Protein AF-A0A3L6L7E9-F1 (afdb_monomer_lite)

Radius of gyration: 22.55 Å; chains: 1; bounding box: 28×59×68 Å

Foldseek 3Di:
DDDDDDDDDDPPPPPPPPVVVVVVVVVVLVVLVVVQCVQCVPHQWHFQVSVLVVQQPDDADPDRDDSVVSNVLLVVQPVDRTHGSVSSVVSVVVRVVD

InterPro domains:
  IPR011992 EF-hand domain pair [SSF47473] (26-94)

Secondary structure (DSSP, 8-state):
---------------HHHHHHHHHHHHHHHHHHHHHHHHHTTSSEEEHHHHHHHHHHS--SSSPPPHHHHHHHHHHH--SSEEEHHHHHHHHHHHH--

pLDDT: mean 76.86, std 18.94, range [38.94, 95.0]

Organism: NCBI:txid630700

Structure (mmCIF, N/CA/C/O backbone):
data_AF-A0A3L6L7E9-F1
#
_entry.id   AF-A0A3L6L7E9-F1
#
loop_
_atom_site.group_PDB
_atom_site.id
_atom_site.type_symbol
_atom_site.label_atom_id
_atom_site.label_alt_id
_atom_site.label_comp_id
_atom_site.label_asym_id
_atom_site.label_entity_id
_atom_site.label_seq_id
_atom_site.pdbx_PDB_ins_code
_atom_site.Cartn_x
_atom_site.Cartn_y
_atom_site.Cartn_z
_atom_site.occupancy
_atom_site.B_iso_or_equiv
_atom_site.auth_seq_id
_atom_site.auth_comp_id
_atom_site.auth_asym_id
_atom_site.auth_atom_id
_atom_site.pdbx_PDB_model_num
ATOM 1 N N . MET A 1 1 ? 1.972 -47.452 54.063 1.00 41.00 1 MET A N 1
ATOM 2 C CA . MET A 1 1 ? 0.633 -47.380 53.421 1.00 41.00 1 MET A CA 1
ATOM 3 C C . MET A 1 1 ? -0.308 -46.735 54.434 1.00 41.00 1 MET A C 1
ATOM 5 O O . MET A 1 1 ? -0.304 -47.220 55.548 1.00 41.00 1 MET A O 1
ATOM 9 N N . ARG A 1 2 ? -1.077 -45.669 54.190 1.00 43.16 2 ARG A N 1
ATOM 10 C CA . ARG A 1 2 ? -1.516 -44.986 52.964 1.00 43.16 2 ARG A CA 1
ATOM 11 C C . ARG A 1 2 ? -1.855 -43.516 53.285 1.00 43.16 2 ARG A C 1
ATOM 13 O O . ARG A 1 2 ? -2.555 -43.267 54.252 1.00 43.16 2 ARG A O 1
ATOM 20 N N . ILE A 1 3 ? -1.419 -42.637 52.380 1.00 47.06 3 ILE A N 1
ATOM 21 C CA . ILE A 1 3 ? -2.214 -41.608 51.685 1.00 47.06 3 ILE A CA 1
ATOM 22 C C . ILE A 1 3 ? -2.966 -40.612 52.573 1.00 47.06 3 ILE A C 1
ATOM 24 O O . ILE A 1 3 ? -4.107 -40.876 52.935 1.00 47.06 3 ILE A O 1
ATOM 28 N N . SER A 1 4 ? -2.388 -39.427 52.789 1.00 49.69 4 SER A N 1
ATOM 29 C CA . SER A 1 4 ? -3.065 -38.130 52.571 1.00 49.69 4 SER A CA 1
ATOM 30 C C . SER A 1 4 ? -2.159 -36.971 52.988 1.00 49.69 4 SER A C 1
ATOM 32 O O . SER A 1 4 ? -2.277 -36.474 54.089 1.00 49.69 4 SER A O 1
ATOM 34 N N . GLU A 1 5 ? -1.256 -36.537 52.110 1.00 49.91 5 GLU A N 1
ATOM 35 C CA . GLU A 1 5 ? -0.693 -35.176 52.141 1.00 49.91 5 GLU A CA 1
ATOM 36 C C . GLU A 1 5 ? 0.198 -35.008 50.914 1.00 49.91 5 GLU A C 1
ATOM 38 O O . GLU A 1 5 ? 1.369 -35.361 50.933 1.00 49.91 5 GLU A O 1
ATOM 43 N N . TRP A 1 6 ? -0.395 -34.580 49.801 1.00 38.94 6 TRP A N 1
ATOM 44 C CA . TRP A 1 6 ? 0.299 -33.868 48.722 1.00 38.94 6 TRP A CA 1
ATOM 45 C C . TRP A 1 6 ? -0.751 -33.287 47.769 1.00 38.94 6 TRP A C 1
ATOM 47 O O . TRP A 1 6 ? -0.861 -33.628 46.594 1.00 38.94 6 TRP A O 1
ATOM 57 N N . ALA A 1 7 ? -1.599 -32.422 48.322 1.00 50.12 7 ALA A N 1
ATOM 58 C CA . ALA A 1 7 ? -2.175 -31.360 47.520 1.00 50.12 7 ALA A CA 1
ATOM 59 C C . ALA A 1 7 ? -1.087 -30.291 47.351 1.00 50.12 7 ALA A C 1
ATOM 61 O O . ALA A 1 7 ? -0.374 -29.993 48.303 1.00 50.12 7 ALA A O 1
ATOM 62 N N . ALA A 1 8 ? -1.011 -29.713 46.153 1.00 49.38 8 ALA A N 1
ATOM 63 C CA . ALA A 1 8 ? -0.118 -28.624 45.759 1.00 49.38 8 ALA A CA 1
ATOM 64 C C . ALA A 1 8 ? 1.302 -29.024 45.328 1.00 49.38 8 ALA A C 1
ATOM 66 O O . ALA A 1 8 ? 2.284 -28.651 45.957 1.00 49.38 8 ALA A O 1
ATOM 67 N N . ASN A 1 9 ? 1.432 -29.630 44.145 1.00 46.91 9 ASN A N 1
ATOM 68 C CA . ASN A 1 9 ? 2.486 -29.162 43.251 1.00 46.91 9 ASN A CA 1
ATOM 69 C C . ASN A 1 9 ? 2.169 -29.448 41.779 1.00 46.91 9 ASN A C 1
ATOM 71 O O . ASN A 1 9 ? 1.832 -30.565 41.406 1.00 46.91 9 ASN A O 1
ATOM 75 N N . GLN A 1 10 ? 2.383 -28.420 40.961 1.00 49.50 10 GLN A N 1
ATOM 76 C CA . GLN A 1 10 ? 2.545 -28.466 39.503 1.00 49.50 10 GLN A CA 1
ATOM 77 C C . GLN A 1 10 ? 1.277 -28.450 38.645 1.00 49.50 10 GLN A C 1
ATOM 79 O O . GLN A 1 10 ? 1.056 -29.284 37.772 1.00 49.50 10 GLN A O 1
ATOM 84 N N . ARG A 1 11 ? 0.514 -27.361 38.789 1.00 43.56 11 ARG A N 1
ATOM 85 C CA . ARG A 1 11 ? -0.276 -26.787 37.689 1.00 43.56 11 ARG A CA 1
ATOM 86 C C . ARG A 1 11 ? 0.354 -25.470 37.220 1.00 43.56 11 ARG A C 1
ATOM 88 O O . ARG A 1 11 ? -0.310 -24.447 37.153 1.00 43.56 11 ARG A O 1
ATOM 95 N N . SER A 1 12 ? 1.648 -25.508 36.910 1.00 51.59 12 SER A N 1
ATOM 96 C CA . SER A 1 12 ? 2.371 -24.396 36.274 1.00 51.59 12 SER A CA 1
ATOM 97 C C . SER A 1 12 ? 2.825 -24.811 34.880 1.00 51.59 12 SER A C 1
ATOM 99 O O . SER A 1 12 ? 4.003 -24.784 34.553 1.00 51.59 12 SER A O 1
ATOM 101 N N . GLY A 1 13 ? 1.865 -25.223 34.056 1.00 44.12 13 GLY A N 1
ATOM 102 C CA . GLY A 1 13 ? 2.019 -25.265 32.606 1.00 44.12 13 GLY A CA 1
ATOM 103 C C . GLY A 1 13 ? 1.536 -23.945 32.015 1.00 44.12 13 GLY A C 1
ATOM 104 O O . GLY A 1 13 ? 0.550 -23.926 31.285 1.00 44.12 13 GLY A O 1
ATOM 105 N N . LEU 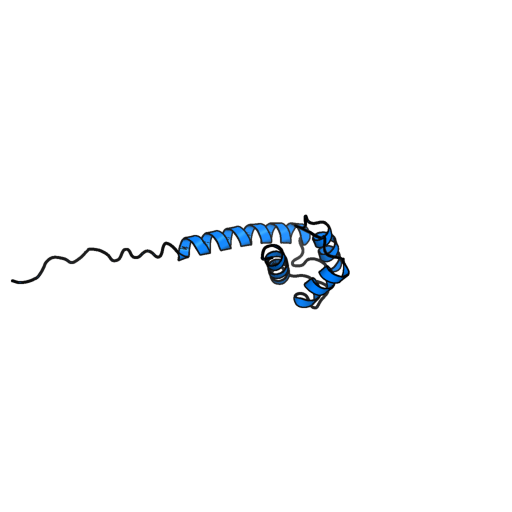A 1 14 ? 2.162 -22.826 32.395 1.00 47.97 14 LEU A N 1
ATOM 106 C CA . LEU A 1 14 ? 1.978 -21.565 31.678 1.00 47.97 14 LEU A CA 1
ATOM 107 C C . LEU A 1 14 ? 2.584 -21.767 30.286 1.00 47.97 14 LEU A C 1
ATOM 109 O O . LEU A 1 14 ? 3.799 -21.883 30.146 1.00 47.97 14 LEU A O 1
ATOM 113 N N . ASN A 1 15 ? 1.718 -21.866 29.276 1.00 52.03 15 ASN A N 1
ATOM 114 C CA . ASN A 1 15 ? 2.075 -21.874 27.861 1.00 52.03 15 ASN A CA 1
ATOM 115 C C . ASN A 1 15 ? 2.853 -20.586 27.522 1.00 52.03 15 ASN A C 1
ATOM 117 O O . ASN A 1 15 ? 2.278 -19.573 27.135 1.00 52.03 15 ASN A O 1
ATOM 121 N N . LEU A 1 16 ? 4.180 -20.626 27.674 1.00 47.97 16 LEU A N 1
ATOM 122 C CA . LEU A 1 16 ? 5.123 -19.563 27.292 1.00 47.97 16 LEU A CA 1
ATOM 123 C C . LEU A 1 16 ? 5.174 -19.311 25.769 1.00 47.97 16 LEU A C 1
ATOM 125 O O . LEU A 1 16 ? 5.796 -18.352 25.308 1.00 47.97 16 LEU A O 1
ATOM 129 N N . SER A 1 17 ? 4.506 -20.153 24.984 1.00 53.41 17 SER A N 1
ATOM 130 C CA . SER A 1 17 ? 4.370 -20.046 23.532 1.00 53.41 17 SER A CA 1
ATOM 131 C C . SER A 1 17 ? 3.287 -19.056 23.084 1.00 53.41 17 SER A C 1
ATOM 133 O O . SER A 1 17 ? 3.487 -18.400 22.064 1.00 53.41 17 SER A O 1
ATOM 135 N N . ASP A 1 18 ? 2.194 -18.880 23.838 1.00 46.94 18 ASP A N 1
ATOM 136 C CA . ASP A 1 18 ? 1.071 -18.020 23.414 1.00 46.94 18 ASP A CA 1
ATOM 137 C C . A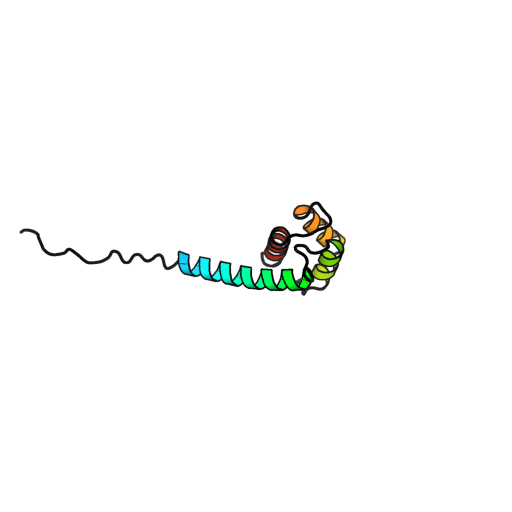SP A 1 18 ? 1.379 -16.527 23.602 1.00 46.94 18 ASP A C 1
ATOM 139 O O . ASP A 1 18 ? 1.256 -15.728 22.673 1.00 46.94 18 ASP A O 1
ATOM 143 N N . ALA A 1 19 ? 1.901 -16.145 24.772 1.00 49.94 19 ALA A N 1
ATOM 144 C CA . ALA A 1 19 ? 2.216 -14.746 25.079 1.00 49.94 19 ALA A CA 1
ATOM 145 C C . ALA A 1 19 ? 3.319 -14.163 24.170 1.00 49.94 19 ALA A C 1
ATOM 147 O O . ALA A 1 19 ? 3.319 -12.971 23.851 1.00 49.94 19 ALA A O 1
ATOM 148 N N . THR A 1 20 ? 4.254 -15.008 23.719 1.00 48.34 20 THR A N 1
ATOM 149 C CA . THR A 1 20 ? 5.365 -14.594 22.848 1.00 48.34 20 THR A CA 1
ATOM 150 C C . THR A 1 20 ? 4.902 -14.329 21.410 1.00 48.34 20 THR A C 1
ATOM 152 O O . THR A 1 20 ? 5.412 -13.417 20.754 1.00 48.34 20 THR A O 1
ATOM 155 N N . MET A 1 21 ? 3.922 -15.094 20.918 1.00 47.69 21 MET A N 1
ATOM 156 C CA . MET A 1 21 ? 3.342 -14.914 19.583 1.00 47.69 21 MET A CA 1
ATOM 157 C C . MET A 1 21 ? 2.392 -13.711 19.555 1.00 47.69 21 MET A C 1
ATOM 159 O O . MET A 1 21 ? 2.491 -12.872 18.658 1.00 47.69 21 MET A O 1
ATOM 16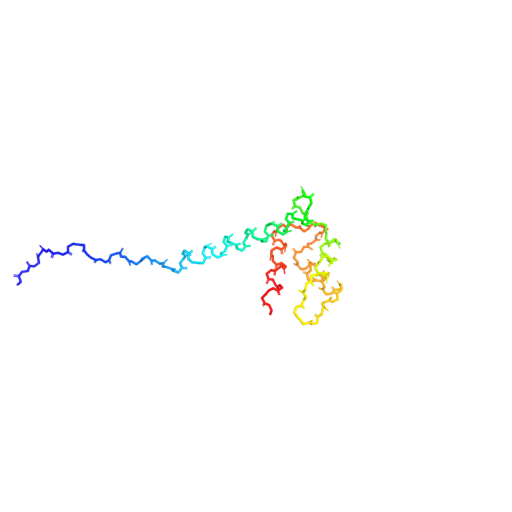3 N N . GLU A 1 22 ? 1.563 -13.549 20.589 1.00 47.94 22 GLU A N 1
ATOM 164 C CA . GLU A 1 22 ? 0.610 -12.438 20.698 1.00 47.94 22 GLU A CA 1
ATOM 165 C C . GLU A 1 22 ? 1.316 -11.071 20.835 1.00 47.94 22 GLU A C 1
ATOM 167 O O . GLU A 1 22 ? 0.909 -10.079 20.224 1.00 47.94 22 GLU A O 1
ATOM 172 N N . GLY A 1 23 ? 2.430 -11.011 21.579 1.00 49.38 23 GLY A N 1
ATOM 173 C CA . GLY A 1 23 ? 3.248 -9.800 21.719 1.00 49.38 23 GLY A CA 1
ATOM 174 C C . GLY A 1 23 ? 3.966 -9.384 20.428 1.00 49.38 23 GLY A C 1
ATOM 175 O O . GLY A 1 23 ? 4.045 -8.192 20.118 1.00 49.38 23 GLY A O 1
ATOM 176 N N . LYS A 1 24 ? 4.442 -10.352 19.630 1.00 52.19 24 LYS A N 1
ATOM 177 C CA . LYS A 1 24 ? 5.037 -10.082 18.308 1.00 52.19 24 LYS A CA 1
ATOM 178 C C . LYS A 1 24 ? 3.995 -9.596 17.303 1.00 52.19 24 LYS A C 1
ATOM 180 O O . LYS A 1 24 ? 4.275 -8.660 16.555 1.00 52.19 24 LYS A O 1
ATOM 185 N N . GLN A 1 25 ? 2.802 -10.187 17.319 1.00 53.62 25 GLN A N 1
ATOM 186 C CA . GLN A 1 25 ? 1.708 -9.825 16.419 1.00 53.62 25 GLN A CA 1
ATOM 187 C C . GLN A 1 25 ? 1.200 -8.401 16.702 1.00 53.62 25 GLN A C 1
ATOM 189 O O . GLN A 1 25 ? 1.137 -7.585 15.784 1.00 53.62 25 GLN A O 1
ATOM 194 N N . LYS A 1 26 ? 1.009 -8.034 17.981 1.00 57.59 26 LYS A N 1
ATOM 195 C CA . LYS A 1 26 ? 0.652 -6.658 18.391 1.00 57.59 26 LYS A CA 1
ATOM 196 C C . LYS A 1 26 ? 1.714 -5.618 18.013 1.00 57.59 26 LYS A C 1
ATOM 198 O O . LYS A 1 26 ? 1.379 -4.510 17.591 1.00 57.59 26 LYS A O 1
ATOM 203 N N . GLY A 1 27 ? 2.999 -5.953 18.152 1.00 59.88 27 GLY A N 1
ATOM 204 C CA . GLY A 1 27 ? 4.098 -5.054 17.781 1.00 59.88 27 GLY A CA 1
ATOM 205 C C . GLY A 1 27 ? 4.209 -4.822 16.270 1.00 59.88 27 GLY A C 1
ATOM 206 O O . GLY A 1 27 ? 4.502 -3.706 15.833 1.00 59.88 27 GLY A O 1
ATOM 207 N N . PHE A 1 28 ? 3.949 -5.861 15.476 1.00 67.00 28 PHE A N 1
ATOM 208 C CA . PHE A 1 28 ? 3.940 -5.796 14.017 1.00 67.00 28 PHE A CA 1
ATOM 209 C C . PHE A 1 28 ? 2.737 -4.999 13.489 1.00 67.00 28 PHE A C 1
ATOM 211 O O . PHE A 1 28 ? 2.918 -4.084 12.683 1.00 67.00 28 PHE A O 1
ATOM 218 N N . ASP A 1 29 ? 1.543 -5.246 14.038 1.00 74.00 29 ASP A N 1
ATOM 219 C CA . ASP A 1 29 ? 0.324 -4.499 13.706 1.00 74.00 29 ASP A CA 1
ATOM 220 C C . ASP A 1 29 ? 0.459 -3.000 14.004 1.00 74.00 29 ASP A C 1
ATOM 222 O O . ASP A 1 29 ? 0.022 -2.167 13.211 1.00 74.00 29 ASP A O 1
ATOM 226 N N . SER A 1 30 ? 1.113 -2.629 15.112 1.00 82.12 30 SER A N 1
ATOM 227 C CA . SER A 1 30 ? 1.324 -1.218 15.468 1.00 82.12 30 SER A CA 1
ATOM 228 C C . SER A 1 30 ? 2.217 -0.477 14.465 1.00 82.12 30 SER A C 1
ATOM 230 O O . SER A 1 30 ? 1.951 0.682 14.138 1.00 82.12 30 SER A O 1
ATOM 232 N N . LYS A 1 31 ? 3.266 -1.131 13.948 1.00 85.31 31 LYS A N 1
ATOM 233 C CA . LYS A 1 31 ? 4.163 -0.527 12.950 1.00 85.31 31 LYS A CA 1
ATOM 234 C C . LYS A 1 31 ? 3.481 -0.389 11.593 1.00 85.31 31 LYS A C 1
ATOM 236 O O . LYS A 1 31 ? 3.514 0.699 11.024 1.00 85.31 31 LYS A O 1
ATOM 241 N N . LEU A 1 32 ? 2.814 -1.446 11.122 1.00 86.25 32 LEU A N 1
ATOM 242 C CA . LEU A 1 32 ? 2.062 -1.402 9.866 1.00 86.25 32 LEU A CA 1
ATOM 243 C C . LEU A 1 32 ? 0.955 -0.351 9.907 1.00 86.25 32 LEU A C 1
ATOM 245 O O . LEU A 1 32 ? 0.747 0.355 8.925 1.00 86.25 32 LEU A O 1
ATOM 249 N N . ARG A 1 33 ? 0.274 -0.209 11.048 1.00 89.75 33 ARG A N 1
ATOM 250 C CA . ARG A 1 33 ? -0.752 0.817 11.240 1.00 89.75 33 ARG A CA 1
ATOM 251 C C . ARG A 1 33 ? -0.190 2.229 11.121 1.00 89.75 33 ARG A C 1
ATOM 253 O O . ARG A 1 33 ? -0.757 3.027 10.385 1.00 89.75 33 ARG A O 1
ATOM 260 N N . LYS A 1 34 ? 0.952 2.514 11.750 1.00 90.94 34 LYS A N 1
ATOM 261 C CA . LYS A 1 34 ? 1.619 3.820 11.619 1.00 90.94 34 LYS A CA 1
ATOM 262 C C . LYS A 1 34 ? 2.058 4.116 10.186 1.00 90.94 34 LYS A C 1
ATOM 264 O O . LYS A 1 34 ? 1.925 5.248 9.729 1.00 90.94 34 LYS A O 1
ATOM 269 N N . GLU A 1 35 ? 2.584 3.120 9.473 1.00 89.19 35 GLU A N 1
ATOM 270 C CA . GLU A 1 35 ? 2.927 3.292 8.058 1.00 89.19 35 GLU A CA 1
ATOM 271 C C . GLU A 1 35 ? 1.688 3.556 7.205 1.00 89.19 35 GLU A C 1
ATOM 273 O O . GLU A 1 35 ? 1.678 4.497 6.415 1.00 89.19 35 GLU A O 1
ATOM 278 N N . PHE A 1 36 ? 0.620 2.785 7.407 1.00 92.19 36 PHE A N 1
ATOM 279 C CA . PHE A 1 36 ? -0.641 2.997 6.710 1.00 92.19 36 PHE A CA 1
ATOM 280 C C . PHE A 1 36 ? -1.188 4.409 6.941 1.00 92.19 36 PHE A C 1
ATOM 282 O O . PHE A 1 36 ? -1.506 5.098 5.979 1.00 92.19 36 PHE A O 1
ATOM 289 N N . GLU A 1 37 ? -1.236 4.869 8.192 1.00 93.00 37 GLU A N 1
ATOM 290 C CA . GLU A 1 37 ? -1.713 6.210 8.553 1.00 93.00 37 GLU A CA 1
ATOM 291 C C . GLU A 1 37 ? -0.888 7.316 7.879 1.00 93.00 37 GLU A C 1
ATOM 293 O O . GLU A 1 37 ? -1.451 8.292 7.378 1.00 93.00 37 GLU A O 1
ATOM 298 N N . LYS A 1 38 ? 0.437 7.137 7.782 1.00 91.19 38 LYS A N 1
ATOM 299 C CA . LYS A 1 38 ? 1.325 8.063 7.065 1.00 91.19 38 LYS A CA 1
ATOM 300 C C . LYS A 1 38 ? 0.957 8.181 5.584 1.00 91.19 38 LYS A C 1
ATOM 302 O O . LYS A 1 38 ? 1.055 9.266 5.018 1.00 91.19 38 LYS A O 1
ATOM 307 N N . PHE A 1 39 ? 0.552 7.083 4.949 1.00 89.62 39 PHE A N 1
ATOM 308 C CA . PHE A 1 39 ? 0.198 7.066 3.526 1.00 89.62 39 PHE A CA 1
ATOM 309 C C . PHE A 1 39 ? -1.265 7.427 3.257 1.00 89.62 39 PHE A C 1
ATOM 311 O O . PHE A 1 39 ? -1.581 7.930 2.177 1.00 89.62 39 PHE A O 1
ATOM 318 N N . ALA A 1 40 ? -2.149 7.194 4.223 1.00 91.88 40 ALA A N 1
ATOM 319 C CA . ALA A 1 40 ? -3.562 7.526 4.125 1.00 91.88 40 ALA A CA 1
ATOM 320 C C . ALA A 1 40 ? -3.828 9.035 4.292 1.00 91.88 40 ALA A C 1
ATOM 322 O O . ALA A 1 40 ? -4.884 9.512 3.884 1.00 91.88 40 ALA A O 1
ATOM 323 N N . GLU A 1 41 ? -2.872 9.800 4.843 1.00 90.19 41 GLU A N 1
ATOM 324 C CA . GLU A 1 41 ? -2.957 11.266 5.009 1.00 90.19 41 GLU A CA 1
ATOM 325 C C . GLU A 1 41 ? -4.243 11.726 5.716 1.00 90.19 41 GLU A C 1
ATOM 327 O O . GLU A 1 41 ? -4.879 12.703 5.333 1.00 90.19 41 GLU A O 1
ATOM 332 N N . GLY A 1 42 ? -4.642 10.997 6.760 1.00 88.06 42 GLY A N 1
ATOM 333 C CA . GLY A 1 42 ? -5.855 11.292 7.527 1.00 88.06 42 GLY A CA 1
ATOM 334 C C . GLY A 1 42 ? -7.139 10.671 6.968 1.00 88.06 42 GLY A C 1
ATOM 335 O O . GLY A 1 42 ? -8.186 10.817 7.593 1.00 88.06 42 GLY A O 1
ATOM 336 N N . ASN A 1 43 ? -7.073 9.942 5.850 1.00 92.25 43 ASN A N 1
ATOM 337 C CA . ASN A 1 43 ? -8.175 9.106 5.372 1.00 92.25 43 ASN A CA 1
ATOM 338 C C . ASN A 1 43 ? -8.144 7.707 6.011 1.00 92.25 43 ASN A C 1
ATOM 340 O O . ASN A 1 43 ? -7.153 7.284 6.605 1.00 92.25 43 ASN A O 1
ATOM 344 N N . ASP A 1 44 ? -9.225 6.948 5.838 1.00 93.19 44 ASP A N 1
ATOM 345 C CA . ASP A 1 44 ? -9.314 5.527 6.199 1.00 93.19 44 ASP A CA 1
ATOM 346 C C . ASP A 1 44 ? -8.828 4.585 5.075 1.00 93.19 44 ASP A C 1
ATOM 348 O O . ASP A 1 44 ? -8.925 3.358 5.189 1.00 93.19 44 ASP A O 1
ATOM 352 N N . TYR A 1 45 ? -8.284 5.148 3.991 1.00 94.69 45 TYR A N 1
ATOM 353 C CA . TYR A 1 45 ? -7.793 4.435 2.814 1.00 94.69 45 TYR A CA 1
ATOM 354 C C . TYR A 1 45 ? -6.571 5.121 2.182 1.00 94.69 45 TYR A C 1
ATOM 356 O O . TYR A 1 45 ? -6.306 6.299 2.409 1.00 94.69 45 TYR A O 1
ATOM 364 N N . ILE A 1 46 ? -5.858 4.384 1.330 1.00 94.81 46 ILE A N 1
ATOM 365 C CA . ILE A 1 46 ? -4.812 4.902 0.442 1.00 94.81 46 ILE A CA 1
ATOM 366 C C . ILE A 1 46 ? -5.321 4.798 -0.997 1.00 94.81 46 ILE A C 1
ATOM 368 O O . ILE A 1 46 ? -5.798 3.742 -1.410 1.00 94.81 46 ILE A O 1
ATOM 372 N N . GLU A 1 47 ? -5.218 5.873 -1.777 1.00 94.88 47 GLU A N 1
ATOM 373 C CA . GLU A 1 47 ? -5.514 5.824 -3.215 1.00 94.88 47 GLU A CA 1
ATOM 374 C C . GLU A 1 47 ? -4.615 4.788 -3.905 1.00 94.88 47 GLU A C 1
ATOM 376 O O . GLU A 1 47 ? -3.391 4.786 -3.745 1.00 94.88 47 GLU A O 1
ATOM 381 N N . ARG A 1 48 ? -5.206 3.900 -4.700 1.00 93.50 48 ARG A N 1
ATOM 382 C CA . ARG A 1 48 ? -4.518 2.776 -5.342 1.00 93.50 48 ARG A CA 1
ATOM 383 C C . ARG A 1 48 ? -3.350 3.243 -6.204 1.00 93.50 48 ARG A C 1
ATOM 385 O O . ARG A 1 48 ? -2.251 2.702 -6.107 1.00 93.50 48 ARG A O 1
ATOM 392 N N . SER A 1 49 ? -3.579 4.263 -7.025 1.00 92.00 49 SER A N 1
ATOM 393 C CA . SER A 1 49 ? -2.562 4.853 -7.903 1.00 92.00 49 SER A CA 1
ATOM 394 C C . SER A 1 49 ? -1.372 5.401 -7.110 1.00 92.00 49 SER A C 1
ATOM 396 O O . SER A 1 49 ? -0.216 5.252 -7.512 1.00 92.00 49 SER A O 1
ATOM 398 N N . ARG A 1 50 ? -1.641 5.984 -5.939 1.00 92.25 50 ARG A N 1
ATOM 399 C CA . ARG A 1 50 ? -0.618 6.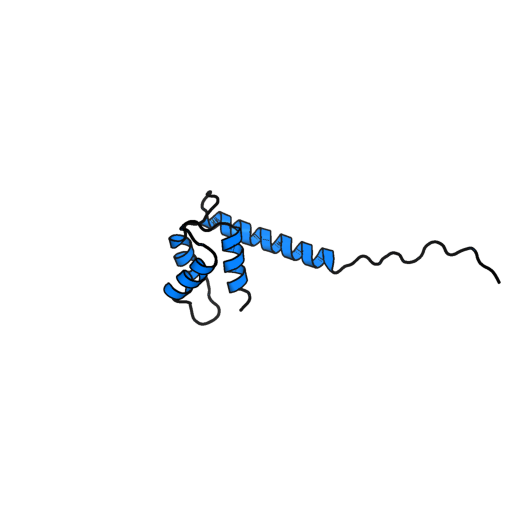453 -5.008 1.00 92.25 50 ARG A CA 1
ATOM 400 C C . ARG A 1 50 ? 0.131 5.285 -4.378 1.00 92.25 50 ARG A C 1
ATOM 402 O O . ARG A 1 50 ? 1.358 5.320 -4.319 1.00 92.25 50 ARG A O 1
ATOM 409 N N . PHE A 1 51 ? -0.586 4.256 -3.938 1.00 93.06 51 PHE A N 1
ATOM 410 C CA . PHE A 1 51 ? 0.020 3.077 -3.334 1.00 93.06 51 PHE A CA 1
ATOM 411 C C . PHE A 1 51 ? 0.966 2.351 -4.298 1.00 93.06 51 PHE A C 1
ATOM 413 O O . PHE A 1 51 ? 2.049 1.957 -3.887 1.00 93.06 51 PHE A O 1
ATOM 420 N N . VAL A 1 52 ? 0.615 2.224 -5.581 1.00 92.56 52 VAL A N 1
ATOM 421 C CA . VAL A 1 52 ? 1.490 1.600 -6.591 1.00 92.56 52 VAL A CA 1
ATOM 422 C C . VAL A 1 52 ? 2.821 2.349 -6.709 1.00 92.56 52 VAL A C 1
ATOM 424 O O . VAL A 1 52 ? 3.882 1.733 -6.624 1.00 92.56 52 VAL A O 1
ATOM 427 N N . LYS A 1 53 ? 2.782 3.684 -6.825 1.00 92.12 53 LYS A N 1
ATOM 428 C CA . LYS A 1 53 ? 3.996 4.522 -6.868 1.00 92.12 53 LYS A CA 1
ATOM 429 C C . LYS A 1 53 ? 4.825 4.378 -5.596 1.00 92.12 53 LYS A C 1
ATOM 431 O O . LYS A 1 53 ? 6.046 4.262 -5.654 1.00 92.12 53 LYS A O 1
ATOM 436 N N . LEU A 1 54 ? 4.147 4.360 -4.453 1.00 89.94 54 LEU A N 1
ATOM 437 C CA . LEU A 1 54 ? 4.776 4.190 -3.155 1.00 89.94 54 LEU A CA 1
ATOM 438 C C . LEU A 1 54 ? 5.484 2.836 -3.047 1.00 89.94 54 LEU A C 1
ATOM 440 O O . LEU A 1 54 ? 6.654 2.787 -2.683 1.00 89.94 54 LEU A O 1
ATOM 444 N N . TYR A 1 55 ? 4.805 1.755 -3.422 1.00 90.12 55 TYR A N 1
ATOM 445 C CA . TYR A 1 55 ? 5.348 0.404 -3.403 1.00 90.12 55 TYR A CA 1
ATOM 446 C C . TYR A 1 55 ? 6.592 0.295 -4.290 1.00 90.12 55 TYR A C 1
ATOM 448 O O . TYR A 1 55 ? 7.592 -0.280 -3.876 1.00 90.12 55 TYR A O 1
ATOM 456 N N . LEU A 1 56 ? 6.570 0.901 -5.480 1.00 89.25 56 LEU A N 1
ATOM 457 C CA . LEU A 1 56 ? 7.734 0.957 -6.369 1.00 89.25 56 LEU A CA 1
ATOM 458 C C . LEU A 1 56 ? 8.902 1.755 -5.772 1.00 89.25 56 LEU A C 1
ATOM 460 O O . LEU A 1 56 ? 10.049 1.383 -5.990 1.00 89.25 56 LEU A O 1
ATOM 464 N N . SER A 1 57 ? 8.625 2.812 -5.000 1.00 87.69 57 SER A N 1
ATOM 465 C CA . SER A 1 57 ? 9.656 3.637 -4.346 1.00 87.69 57 SER A CA 1
ATOM 466 C C . SER A 1 57 ? 10.287 3.006 -3.100 1.00 87.69 57 SER A C 1
ATOM 468 O O . SER A 1 57 ? 11.294 3.503 -2.601 1.00 87.69 57 SER A O 1
ATOM 470 N N . MET A 1 58 ? 9.683 1.943 -2.564 1.00 86.62 58 MET A N 1
ATOM 471 C CA . MET A 1 58 ? 10.219 1.236 -1.406 1.00 86.62 58 MET A CA 1
ATOM 472 C C . MET A 1 58 ? 11.443 0.393 -1.785 1.00 86.62 58 MET A C 1
ATOM 474 O O . MET A 1 58 ? 11.607 -0.009 -2.931 1.00 86.62 58 MET A O 1
ATOM 478 N N . GLU A 1 59 ? 12.298 0.096 -0.807 1.00 80.44 59 GLU A N 1
ATOM 479 C CA . GLU A 1 59 ? 13.477 -0.749 -1.021 1.00 80.44 59 GLU A CA 1
ATOM 480 C C . GLU A 1 59 ? 13.077 -2.197 -1.341 1.00 80.44 59 GLU A C 1
ATOM 482 O O . GLU A 1 59 ? 12.394 -2.852 -0.555 1.00 80.44 59 GLU A O 1
ATOM 487 N N . HIS A 1 60 ? 13.500 -2.726 -2.485 1.00 76.25 60 HIS A N 1
ATOM 488 C CA . HIS A 1 60 ? 13.219 -4.111 -2.867 1.00 76.25 60 HIS A CA 1
ATOM 489 C C . HIS A 1 60 ? 14.473 -4.958 -2.693 1.00 76.25 60 HIS A C 1
ATOM 491 O O . HIS A 1 60 ? 15.541 -4.598 -3.182 1.00 76.25 60 HIS A O 1
ATOM 497 N N . PHE A 1 61 ? 14.339 -6.107 -2.032 1.00 68.06 61 PHE A N 1
ATOM 498 C CA . PHE A 1 61 ? 15.393 -7.113 -2.032 1.00 68.06 61 PHE A CA 1
ATOM 499 C C . PHE A 1 61 ? 15.332 -7.869 -3.364 1.00 68.06 61 PHE A C 1
ATOM 501 O O . PHE A 1 61 ? 14.372 -8.587 -3.635 1.00 68.06 61 PHE A O 1
ATOM 508 N N . GLY A 1 62 ? 16.342 -7.677 -4.215 1.00 73.50 62 GLY A N 1
ATOM 509 C CA . GLY A 1 62 ? 16.424 -8.310 -5.533 1.00 73.50 62 GLY A CA 1
ATOM 510 C C . GLY A 1 62 ? 15.961 -7.409 -6.679 1.00 73.50 62 GLY A C 1
ATOM 511 O O . GLY A 1 62 ? 16.217 -6.206 -6.682 1.00 73.50 62 GLY A O 1
ATOM 512 N N . LEU A 1 63 ? 15.341 -8.007 -7.701 1.00 77.06 63 LEU A N 1
ATOM 513 C CA . LEU A 1 63 ? 14.935 -7.281 -8.905 1.00 77.06 63 LEU A CA 1
ATOM 514 C C . LEU A 1 63 ? 13.695 -6.419 -8.602 1.00 77.06 63 LEU A C 1
ATOM 516 O O . LEU A 1 63 ? 12.692 -6.967 -8.135 1.00 77.06 63 LEU A O 1
ATOM 520 N N . PRO A 1 64 ? 13.726 -5.099 -8.862 1.00 80.31 64 PRO A N 1
ATOM 521 C CA . PRO A 1 64 ? 12.580 -4.245 -8.592 1.00 80.31 64 PRO A CA 1
ATOM 522 C C . PRO A 1 64 ? 11.394 -4.673 -9.472 1.00 80.31 64 PRO A C 1
ATOM 524 O O . PRO A 1 64 ? 11.570 -4.881 -10.678 1.00 80.31 64 PRO A O 1
ATOM 527 N N . PRO A 1 65 ? 10.186 -4.817 -8.900 1.00 86.38 65 PRO A N 1
ATOM 528 C CA . PRO A 1 65 ? 9.014 -5.176 -9.678 1.00 86.38 65 PRO A CA 1
ATOM 529 C C . PRO A 1 65 ? 8.645 -4.039 -10.632 1.00 86.38 65 PRO A C 1
ATOM 531 O O . PRO A 1 65 ? 8.771 -2.860 -10.307 1.00 86.38 65 PRO A O 1
ATOM 534 N N . SER A 1 66 ? 8.147 -4.394 -11.812 1.00 90.38 66 SER A N 1
ATOM 535 C CA . SER A 1 66 ? 7.558 -3.428 -12.739 1.00 90.38 66 SER A CA 1
ATOM 536 C C . SER A 1 66 ? 6.216 -2.906 -12.222 1.00 90.38 66 SER A C 1
ATOM 538 O O . SER A 1 66 ? 5.513 -3.573 -11.460 1.00 90.38 66 SER A O 1
ATOM 540 N N . GLU A 1 67 ? 5.803 -1.734 -12.703 1.00 91.12 67 GLU A N 1
ATOM 541 C CA . GLU A 1 67 ? 4.492 -1.167 -12.376 1.00 91.12 67 GLU A CA 1
ATOM 542 C C . GLU A 1 67 ? 3.334 -2.114 -12.729 1.00 91.12 67 GLU A C 1
ATOM 544 O O . GLU A 1 67 ? 2.362 -2.201 -11.979 1.00 91.12 67 GLU A O 1
ATOM 549 N N . ALA A 1 68 ? 3.448 -2.875 -13.822 1.00 91.50 68 ALA A N 1
ATOM 550 C CA . ALA A 1 68 ? 2.457 -3.878 -14.206 1.00 91.50 68 ALA A CA 1
ATOM 551 C C . ALA A 1 68 ? 2.348 -5.007 -13.166 1.00 91.50 68 ALA A C 1
ATOM 553 O O . ALA A 1 68 ? 1.243 -5.367 -12.767 1.00 91.50 68 ALA A O 1
ATOM 554 N N . GLN A 1 69 ? 3.481 -5.512 -12.667 1.00 91.00 69 GLN A N 1
ATOM 555 C CA . GLN A 1 69 ? 3.506 -6.554 -11.633 1.00 91.00 69 GLN A CA 1
ATOM 556 C C . GLN A 1 69 ? 2.936 -6.056 -10.302 1.00 91.00 69 GLN A C 1
ATOM 558 O O . GLN A 1 69 ? 2.186 -6.776 -9.643 1.00 91.00 69 GLN A O 1
ATOM 563 N N .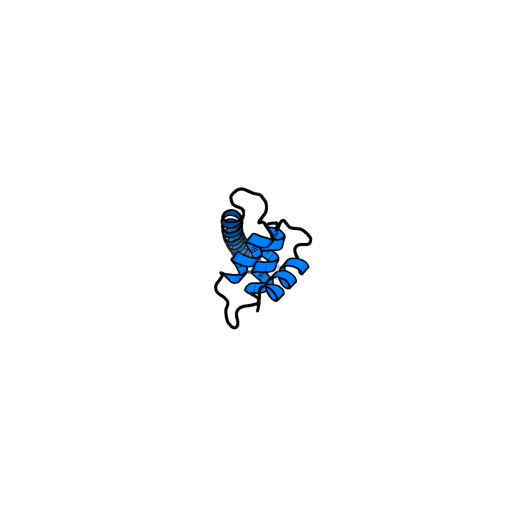 VAL A 1 70 ? 3.250 -4.817 -9.912 1.00 91.50 70 VAL A N 1
ATOM 564 C CA . VAL A 1 70 ? 2.677 -4.207 -8.703 1.00 91.50 70 VAL A CA 1
ATOM 565 C C . VAL A 1 70 ? 1.175 -4.001 -8.872 1.00 91.50 70 VAL A C 1
ATOM 567 O O . VAL A 1 70 ? 0.409 -4.336 -7.974 1.00 91.50 70 VAL A O 1
ATOM 570 N N . ASN A 1 71 ? 0.723 -3.518 -10.030 1.00 92.31 71 ASN A N 1
ATOM 571 C CA . ASN A 1 71 ? -0.704 -3.381 -10.315 1.00 92.31 71 ASN A CA 1
ATOM 572 C C . ASN A 1 71 ? -1.437 -4.721 -10.276 1.00 92.31 71 ASN A C 1
ATOM 574 O O . ASN A 1 71 ? -2.534 -4.788 -9.727 1.00 92.31 71 ASN A O 1
ATOM 578 N N . GLU A 1 72 ? -0.839 -5.781 -10.816 1.00 92.56 72 GLU A N 1
ATOM 579 C CA . GLU A 1 72 ? -1.403 -7.126 -10.758 1.00 92.56 72 GLU A CA 1
ATOM 580 C C . GLU A 1 72 ? -1.496 -7.626 -9.311 1.00 92.56 72 GLU A C 1
ATOM 582 O O . GLU A 1 72 ? -2.548 -8.108 -8.892 1.00 92.56 72 GLU A O 1
ATOM 587 N N . LEU A 1 73 ? -0.434 -7.449 -8.517 1.00 91.44 73 LEU A N 1
ATOM 588 C CA . LEU A 1 73 ? -0.423 -7.788 -7.093 1.00 91.44 73 LEU A CA 1
ATOM 589 C C . LEU A 1 73 ? -1.533 -7.051 -6.336 1.00 91.44 73 LEU A C 1
ATOM 591 O O . LEU A 1 73 ? -2.294 -7.673 -5.597 1.00 91.44 73 LEU A O 1
ATOM 595 N N . VAL A 1 74 ? -1.646 -5.738 -6.543 1.00 92.25 74 VAL A N 1
ATOM 596 C CA . VAL A 1 74 ? -2.663 -4.903 -5.899 1.00 92.25 74 VAL A CA 1
ATOM 597 C C . VAL A 1 74 ? -4.064 -5.325 -6.344 1.00 92.25 74 VAL A C 1
ATOM 599 O O . VAL A 1 74 ? -4.930 -5.479 -5.490 1.00 92.25 74 VAL A O 1
ATOM 602 N N . SER A 1 75 ? -4.286 -5.616 -7.632 1.00 92.94 75 SER A N 1
ATOM 603 C CA . SER A 1 75 ? -5.573 -6.111 -8.156 1.00 92.94 75 SER A CA 1
ATOM 604 C C . SER A 1 75 ? -6.065 -7.391 -7.480 1.00 92.94 75 SER A C 1
ATOM 606 O O . SER A 1 75 ? -7.273 -7.599 -7.386 1.00 92.94 75 SER A O 1
ATOM 608 N N . ARG A 1 76 ? -5.160 -8.266 -7.019 1.00 92.62 76 ARG A N 1
ATOM 609 C CA . ARG A 1 76 ? -5.550 -9.520 -6.348 1.00 92.62 76 ARG A CA 1
ATOM 610 C C . ARG A 1 76 ? -6.221 -9.275 -4.999 1.00 92.62 76 ARG A C 1
ATOM 612 O O . ARG A 1 76 ? -7.043 -10.087 -4.583 1.00 92.62 76 ARG A O 1
ATOM 619 N N . TYR A 1 77 ? -5.862 -8.183 -4.327 1.00 91.25 77 TYR A N 1
ATOM 620 C CA . TYR A 1 77 ? -6.291 -7.898 -2.957 1.00 91.25 77 TYR A CA 1
ATOM 621 C C . TYR A 1 77 ? -7.191 -6.666 -2.840 1.00 91.25 77 TYR A C 1
ATOM 623 O O . TYR A 1 77 ? -7.997 -6.614 -1.924 1.00 91.25 77 TYR A O 1
ATOM 631 N N . CYS A 1 78 ? -7.103 -5.727 -3.781 1.00 91.62 78 CYS A N 1
ATOM 632 C CA . CYS A 1 78 ? -7.872 -4.490 -3.838 1.00 91.62 78 CYS A CA 1
ATOM 633 C C . CYS A 1 78 ? -8.639 -4.428 -5.162 1.00 91.62 78 CYS A C 1
ATOM 635 O O . CYS A 1 78 ? -8.051 -4.269 -6.236 1.00 91.62 78 CYS A O 1
ATOM 637 N N . ARG A 1 79 ? -9.969 -4.551 -5.094 1.00 87.31 79 ARG A N 1
ATOM 638 C CA . ARG A 1 79 ? -10.842 -4.539 -6.286 1.00 87.31 79 ARG A CA 1
ATOM 639 C C . ARG A 1 79 ? -11.231 -3.137 -6.761 1.00 87.31 79 ARG A C 1
ATOM 641 O O . ARG A 1 79 ? -11.706 -3.009 -7.882 1.00 87.31 79 ARG A O 1
ATOM 648 N N . GLY A 1 80 ? -11.056 -2.117 -5.925 1.00 90.50 80 GLY A N 1
ATOM 649 C CA . GLY A 1 80 ? -11.373 -0.726 -6.254 1.00 90.50 80 GLY A CA 1
ATOM 650 C C . GLY A 1 80 ? -10.142 0.174 -6.279 1.00 90.50 80 GLY A C 1
ATOM 651 O O . GLY A 1 80 ? -9.003 -0.299 -6.295 1.00 90.50 80 GLY A O 1
ATOM 652 N N . ASP A 1 81 ? -10.401 1.478 -6.223 1.00 92.88 81 ASP A N 1
ATOM 653 C CA . ASP A 1 81 ? -9.369 2.522 -6.218 1.00 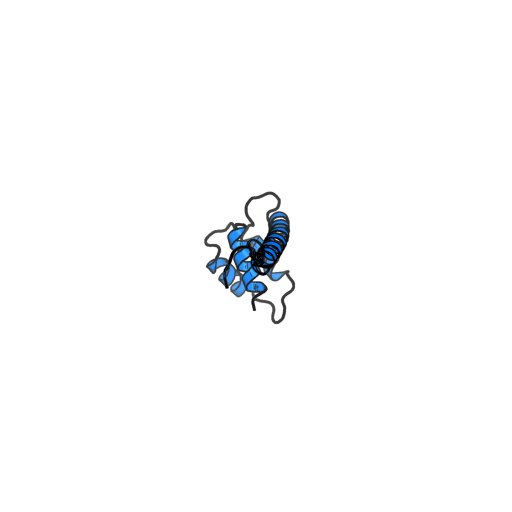92.88 81 ASP A CA 1
ATOM 654 C C . ASP A 1 81 ? -8.888 2.891 -4.810 1.00 92.88 81 ASP A C 1
ATOM 656 O O . ASP A 1 81 ? -7.947 3.661 -4.656 1.00 92.88 81 ASP A O 1
ATOM 660 N N . LYS A 1 82 ? -9.505 2.329 -3.767 1.00 95.00 82 LYS A N 1
ATOM 661 C CA . LYS A 1 82 ? -9.226 2.662 -2.367 1.00 95.00 82 LYS A CA 1
ATOM 662 C C . LYS A 1 82 ? -8.719 1.439 -1.621 1.00 95.00 82 LYS A C 1
ATOM 664 O O . LYS A 1 82 ? -9.485 0.508 -1.392 1.00 95.00 82 LYS A O 1
ATOM 669 N N . LEU A 1 83 ? -7.454 1.483 -1.218 1.00 94.19 83 LEU A N 1
ATOM 670 C CA . LEU A 1 83 ? -6.788 0.435 -0.458 1.00 94.19 83 LEU A CA 1
ATOM 671 C C . LEU A 1 83 ? -6.998 0.650 1.044 1.00 94.19 83 LEU A C 1
ATOM 673 O O . LEU A 1 83 ? -6.509 1.627 1.614 1.00 94.19 83 LEU A O 1
ATOM 677 N N . LYS A 1 84 ? -7.700 -0.271 1.701 1.00 94.81 84 LYS A N 1
ATOM 678 C CA . LYS A 1 84 ? -7.936 -0.249 3.151 1.00 94.81 84 LYS A CA 1
ATOM 679 C C . LYS A 1 84 ? -6.788 -0.901 3.918 1.00 94.81 84 LYS A C 1
ATOM 681 O O . LYS A 1 84 ? -5.998 -1.664 3.366 1.00 94.81 84 LYS A O 1
ATOM 686 N N . PHE A 1 85 ? -6.748 -0.665 5.230 1.00 92.19 85 PHE A N 1
ATOM 687 C CA . PHE A 1 85 ? -5.697 -1.189 6.109 1.00 92.19 85 PHE A CA 1
ATOM 688 C C . PHE A 1 85 ? -5.480 -2.706 5.978 1.00 92.19 85 PHE A C 1
ATOM 690 O O . PHE A 1 85 ? -4.348 -3.155 5.845 1.00 92.19 85 PHE A O 1
ATOM 697 N N . ASN A 1 86 ? -6.551 -3.504 5.950 1.00 91.00 86 ASN A N 1
ATOM 698 C CA . ASN A 1 86 ? -6.425 -4.962 5.851 1.00 91.00 86 ASN A CA 1
ATOM 699 C C . ASN A 1 86 ? -5.776 -5.402 4.528 1.00 91.00 86 ASN A C 1
ATOM 701 O O . ASN A 1 86 ? -4.942 -6.304 4.518 1.00 91.00 86 ASN A O 1
ATOM 705 N N . GLU A 1 87 ? -6.132 -4.753 3.419 1.00 92.75 87 GLU A N 1
ATOM 706 C CA . GLU A 1 87 ? -5.571 -5.042 2.095 1.00 92.75 87 GLU A CA 1
ATOM 707 C C . GLU A 1 87 ? -4.099 -4.614 2.035 1.00 92.75 87 GLU A C 1
ATOM 709 O O . GLU A 1 87 ? -3.251 -5.368 1.558 1.00 92.75 87 GLU A O 1
ATOM 714 N N . PHE A 1 88 ? -3.780 -3.448 2.606 1.00 92.38 88 PHE A N 1
ATOM 715 C CA . PHE A 1 88 ? -2.409 -2.978 2.795 1.00 92.38 88 PHE A CA 1
ATOM 716 C C . PHE A 1 88 ? -1.559 -3.993 3.574 1.00 92.38 88 PHE A C 1
ATOM 718 O O . PHE A 1 88 ? -0.474 -4.354 3.119 1.00 92.38 88 PHE A O 1
ATOM 725 N N . CYS A 1 89 ? -2.060 -4.507 4.702 1.00 90.94 89 CYS A N 1
ATOM 726 C CA . CYS A 1 89 ? -1.349 -5.500 5.507 1.00 90.94 89 CYS A CA 1
ATOM 727 C C . CYS A 1 89 ? -1.061 -6.778 4.717 1.00 90.94 89 CYS A C 1
ATOM 729 O O . CYS A 1 89 ? 0.056 -7.285 4.773 1.00 90.94 89 CYS A O 1
ATOM 731 N N . ILE A 1 90 ? -2.032 -7.285 3.950 1.00 90.06 90 ILE A N 1
ATOM 732 C CA . ILE A 1 90 ? -1.846 -8.493 3.132 1.00 90.06 90 ILE A CA 1
ATOM 733 C C . ILE A 1 90 ? -0.747 -8.276 2.084 1.00 90.06 90 ILE A C 1
ATOM 735 O O . ILE A 1 90 ? 0.122 -9.136 1.916 1.00 90.06 90 ILE A O 1
ATOM 739 N N . ILE A 1 91 ? -0.756 -7.124 1.408 1.00 90.75 91 ILE A N 1
ATOM 740 C CA . ILE A 1 91 ? 0.252 -6.788 0.397 1.00 90.75 91 ILE A CA 1
ATOM 741 C C . ILE A 1 91 ? 1.643 -6.649 1.037 1.00 90.75 91 ILE A C 1
ATOM 743 O O . ILE A 1 91 ? 2.614 -7.197 0.514 1.00 90.75 91 ILE A O 1
ATOM 747 N N . MET A 1 92 ? 1.752 -5.984 2.191 1.00 88.56 92 MET A N 1
ATOM 748 C CA . MET A 1 92 ? 3.031 -5.822 2.897 1.00 88.56 92 MET A CA 1
ATOM 749 C C . MET A 1 92 ? 3.567 -7.138 3.467 1.00 88.56 92 MET A C 1
ATOM 751 O O . MET A 1 92 ? 4.765 -7.397 3.392 1.00 88.56 92 MET A O 1
ATOM 755 N N . LEU A 1 93 ? 2.698 -8.015 3.970 1.00 84.75 93 LEU A N 1
ATOM 756 C CA . LEU A 1 93 ? 3.090 -9.350 4.428 1.00 84.75 93 LEU A CA 1
ATOM 757 C C . LEU A 1 93 ? 3.628 -10.212 3.281 1.00 84.75 93 LEU A C 1
ATOM 759 O O . LEU A 1 93 ? 4.641 -10.890 3.444 1.00 84.75 93 LEU A O 1
ATOM 763 N N . ARG A 1 94 ? 2.998 -10.150 2.101 1.00 82.69 94 ARG A N 1
ATOM 764 C CA . ARG A 1 94 ? 3.479 -10.842 0.894 1.00 82.69 94 ARG A CA 1
ATOM 765 C C . ARG A 1 94 ? 4.861 -10.375 0.449 1.00 82.69 94 ARG A C 1
ATOM 767 O O . ARG A 1 94 ? 5.600 -11.175 -0.109 1.00 82.69 94 ARG A O 1
ATOM 774 N N . ARG A 1 95 ? 5.204 -9.114 0.708 1.00 79.06 95 ARG A N 1
ATOM 775 C CA . ARG A 1 95 ? 6.518 -8.549 0.391 1.00 79.06 95 ARG A CA 1
ATOM 776 C C . ARG A 1 95 ? 7.634 -9.085 1.295 1.00 79.06 95 ARG A C 1
ATOM 778 O O . ARG A 1 95 ? 8.742 -9.256 0.813 1.00 79.06 95 ARG A O 1
ATOM 785 N N . VAL A 1 96 ? 7.354 -9.335 2.577 1.00 72.44 96 VAL A N 1
ATOM 786 C CA . VAL A 1 96 ? 8.347 -9.831 3.559 1.00 72.44 96 VAL A CA 1
ATOM 787 C C . VAL A 1 96 ? 8.476 -11.361 3.534 1.00 72.44 96 VAL A C 1
ATOM 789 O O . VAL A 1 96 ? 9.501 -11.899 3.933 1.00 72.44 96 VAL A O 1
ATOM 792 N N . GLY A 1 97 ? 7.431 -12.066 3.093 1.00 60.50 97 GLY A N 1
ATOM 793 C CA . GLY A 1 97 ? 7.367 -13.531 3.070 1.00 60.50 97 GLY A CA 1
ATOM 794 C C . GLY A 1 97 ? 7.917 -14.211 1.810 1.00 60.50 97 GLY A C 1
ATOM 795 O O . GLY A 1 97 ? 7.569 -15.372 1.592 1.00 60.50 97 GLY A O 1
ATOM 796 N N . MET A 1 98 ? 8.697 -13.511 0.978 1.00 45.12 98 MET A N 1
ATOM 797 C CA . MET A 1 98 ? 9.463 -14.103 -0.131 1.00 45.12 98 MET A CA 1
ATOM 798 C C . MET A 1 98 ? 10.943 -14.178 0.219 1.00 45.12 98 MET A C 1
ATOM 800 O O . MET A 1 98 ? 11.455 -13.180 0.772 1.00 45.12 98 MET A O 1
#

Sequence (98 aa):
MRISEWAANQRSGLNLSDATMEGKQKGFDSKLRKEFEKFAEGNDYIERSRFVKLYLSMEHFGLPPSEAQVNELVSRYCRGDKLKFNEFCIIMLRRVGM